Protein AF-A0A964XWF9-F1 (afdb_monomer_lite)

pLDDT: mean 80.93, std 16.69, range [37.16, 94.69]

Structure (mmCIF, N/CA/C/O backbone):
data_AF-A0A964XWF9-F1
#
_entry.id   AF-A0A964XWF9-F1
#
loop_
_atom_site.group_PDB
_atom_site.id
_atom_site.type_symbol
_atom_site.label_atom_id
_atom_site.label_alt_id
_atom_site.label_comp_id
_atom_site.label_asym_id
_atom_site.label_entity_id
_atom_site.label_seq_id
_atom_site.pdbx_PDB_ins_code
_atom_site.Cartn_x
_atom_site.Cartn_y
_atom_site.Cartn_z
_atom_site.occupancy
_atom_site.B_iso_or_equiv
_atom_site.auth_seq_id
_atom_site.auth_comp_id
_atom_site.auth_asym_id
_atom_site.auth_atom_id
_atom_site.pdbx_PDB_model_num
ATOM 1 N N . MET A 1 1 ? 8.207 18.598 -8.205 1.00 44.38 1 MET A N 1
ATOM 2 C CA . MET A 1 1 ? 7.562 17.271 -8.308 1.00 44.38 1 MET A CA 1
ATOM 3 C C . MET A 1 1 ? 8.657 16.218 -8.380 1.00 44.38 1 MET A C 1
ATOM 5 O O . MET A 1 1 ? 9.174 15.966 -9.461 1.00 44.38 1 MET A O 1
ATOM 9 N N . ASN A 1 2 ? 9.063 15.647 -7.244 1.00 50.66 2 ASN A N 1
ATOM 10 C CA . ASN A 1 2 ? 10.049 14.563 -7.235 1.00 50.66 2 ASN A CA 1
ATOM 11 C C . ASN A 1 2 ? 9.327 13.251 -7.546 1.00 50.66 2 ASN A C 1
ATOM 13 O O . ASN A 1 2 ? 8.840 12.553 -6.663 1.00 50.66 2 ASN A O 1
ATOM 17 N N . THR A 1 3 ? 9.175 12.961 -8.834 1.00 59.03 3 THR A N 1
ATOM 18 C CA . THR A 1 3 ? 8.572 11.717 -9.308 1.00 59.03 3 THR A CA 1
ATOM 19 C C . THR A 1 3 ? 9.525 10.555 -9.058 1.00 59.03 3 THR A C 1
ATOM 21 O O . THR A 1 3 ? 10.649 10.579 -9.557 1.00 59.03 3 THR A O 1
ATOM 24 N N . ILE A 1 4 ? 9.071 9.519 -8.344 1.00 64.50 4 ILE A N 1
ATOM 25 C CA . ILE A 1 4 ? 9.794 8.244 -8.264 1.00 64.50 4 ILE A CA 1
ATOM 26 C C . ILE A 1 4 ? 10.011 7.742 -9.705 1.00 64.50 4 ILE A C 1
ATOM 28 O O . ILE A 1 4 ? 9.021 7.581 -10.439 1.00 64.50 4 ILE A O 1
ATOM 32 N N . PRO A 1 5 ? 11.267 7.506 -10.133 1.00 70.75 5 PRO A N 1
ATOM 33 C CA . PRO A 1 5 ? 11.567 6.938 -11.438 1.00 70.75 5 PRO A CA 1
ATOM 34 C C . PRO A 1 5 ? 10.738 5.669 -11.675 1.00 70.75 5 PRO A C 1
ATOM 36 O O . PRO A 1 5 ? 10.576 4.880 -10.744 1.00 70.75 5 PRO A O 1
ATOM 39 N N . PRO A 1 6 ? 10.235 5.407 -12.895 1.00 68.12 6 PRO A N 1
ATOM 40 C CA . PRO A 1 6 ? 9.498 4.179 -13.204 1.00 68.12 6 PRO A CA 1
ATOM 41 C C . PRO A 1 6 ? 10.215 2.901 -12.743 1.00 68.12 6 PRO A C 1
ATOM 43 O O . PRO A 1 6 ? 9.571 1.997 -12.223 1.00 68.12 6 PRO A O 1
ATOM 46 N N . ALA A 1 7 ? 11.551 2.877 -12.832 1.00 67.81 7 ALA A N 1
ATOM 47 C CA . ALA A 1 7 ? 12.406 1.781 -12.366 1.00 67.81 7 ALA A CA 1
ATOM 48 C C . ALA A 1 7 ? 12.399 1.552 -10.838 1.00 67.81 7 ALA A C 1
ATOM 50 O O . ALA A 1 7 ? 12.833 0.505 -10.374 1.00 67.81 7 ALA A O 1
ATOM 51 N N . GLN A 1 8 ? 11.913 2.513 -10.052 1.00 77.38 8 GLN A N 1
ATOM 52 C CA . GLN A 1 8 ? 11.824 2.452 -8.589 1.00 77.38 8 GLN A CA 1
ATOM 53 C C . GLN A 1 8 ? 10.374 2.322 -8.091 1.00 77.38 8 GLN A C 1
ATOM 55 O O . GLN A 1 8 ? 10.127 2.374 -6.883 1.00 77.38 8 GLN A O 1
ATOM 60 N N . ARG A 1 9 ? 9.397 2.164 -8.997 1.00 83.00 9 ARG A N 1
ATOM 61 C CA . ARG A 1 9 ? 7.993 1.952 -8.631 1.00 83.00 9 ARG A CA 1
ATOM 62 C C . ARG A 1 9 ? 7.809 0.528 -8.131 1.00 83.00 9 ARG A C 1
ATOM 64 O O . ARG A 1 9 ? 7.674 -0.408 -8.910 1.00 83.00 9 ARG A O 1
ATOM 71 N N . CYS A 1 10 ? 7.812 0.373 -6.818 1.00 89.75 10 CYS A N 1
ATOM 72 C CA . CYS A 1 10 ? 7.601 -0.908 -6.169 1.00 89.75 10 CYS A CA 1
ATOM 73 C C . CYS A 1 10 ? 7.057 -0.716 -4.745 1.00 89.75 10 CYS A C 1
ATOM 75 O O . CYS A 1 10 ? 7.119 0.382 -4.186 1.00 89.75 10 CYS A O 1
ATOM 77 N N . CYS A 1 11 ? 6.497 -1.768 -4.151 1.00 91.25 11 CYS A N 1
ATOM 78 C CA . CYS A 1 11 ? 5.891 -1.747 -2.819 1.00 91.25 11 CYS A CA 1
ATOM 79 C C . CYS A 1 11 ? 6.876 -1.359 -1.718 1.00 91.25 11 CYS A C 1
ATOM 81 O O . CYS A 1 11 ? 6.453 -0.831 -0.691 1.00 91.25 11 CYS A O 1
ATOM 83 N N . GLU A 1 12 ? 8.175 -1.569 -1.927 1.00 88.88 12 GLU A N 1
ATOM 84 C CA . GLU A 1 12 ? 9.202 -1.050 -1.030 1.00 88.88 12 GLU A CA 1
ATOM 85 C C . GLU A 1 12 ? 9.208 0.487 -0.981 1.00 88.88 12 GLU A C 1
ATOM 87 O O . GLU A 1 12 ? 9.456 1.054 0.075 1.00 88.88 12 GLU A O 1
ATOM 92 N N . ASN A 1 13 ? 8.849 1.174 -2.063 1.00 90.06 13 ASN A N 1
ATOM 93 C CA . ASN A 1 13 ? 8.781 2.639 -2.127 1.00 90.06 13 ASN A CA 1
ATOM 94 C C . ASN A 1 13 ? 7.340 3.177 -2.042 1.00 90.06 13 ASN A C 1
ATOM 96 O O . ASN A 1 13 ? 7.067 4.315 -2.427 1.00 90.06 13 ASN A O 1
ATOM 100 N N . CYS A 1 14 ? 6.403 2.356 -1.558 1.00 91.75 14 CYS A N 1
ATOM 101 C CA . CYS A 1 14 ? 5.000 2.729 -1.388 1.00 91.75 14 CYS A CA 1
ATOM 102 C C . CYS A 1 14 ? 4.780 3.538 -0.103 1.00 91.75 14 CYS A C 1
ATOM 104 O O . CYS A 1 14 ? 5.343 3.213 0.947 1.00 91.75 14 CYS A O 1
ATOM 106 N N . CYS A 1 15 ? 3.889 4.531 -0.147 1.00 92.25 15 CYS A N 1
ATOM 107 C CA . CYS A 1 15 ? 3.506 5.306 1.036 1.00 92.25 15 CYS A CA 1
ATOM 108 C C . CYS A 1 15 ? 2.747 4.492 2.094 1.00 92.25 15 CYS A C 1
ATOM 110 O O . CYS A 1 15 ? 2.782 4.834 3.272 1.00 92.25 15 CYS A O 1
ATOM 112 N N . TYR A 1 16 ? 2.129 3.377 1.700 1.00 93.31 16 TYR A N 1
ATOM 113 C CA . TYR A 1 16 ? 1.407 2.480 2.604 1.00 93.31 16 TYR A CA 1
ATOM 114 C C . TYR A 1 16 ? 2.237 1.274 3.062 1.00 93.31 16 TYR A C 1
ATOM 116 O O . TYR A 1 16 ? 1.683 0.307 3.588 1.00 93.31 16 TYR A O 1
ATOM 124 N N . ARG A 1 17 ? 3.554 1.264 2.834 1.00 93.00 17 ARG A N 1
ATOM 125 C CA . ARG A 1 17 ? 4.427 0.155 3.244 1.00 93.00 17 ARG A CA 1
ATOM 126 C C . ARG A 1 17 ? 4.492 0.039 4.766 1.00 93.00 17 ARG A C 1
ATOM 128 O O . ARG A 1 17 ? 4.882 0.985 5.444 1.00 93.00 17 ARG A O 1
ATOM 135 N N . MET A 1 18 ? 4.278 -1.169 5.283 1.00 93.19 18 MET A N 1
ATOM 136 C CA . MET A 1 18 ? 4.572 -1.519 6.673 1.00 93.19 18 MET A CA 1
ATOM 137 C C . MET A 1 18 ? 5.646 -2.603 6.749 1.00 93.19 18 MET A C 1
ATOM 139 O O . MET A 1 18 ? 5.595 -3.593 6.017 1.00 93.19 18 MET A O 1
ATOM 143 N N . ARG A 1 19 ? 6.622 -2.424 7.645 1.00 92.00 19 ARG A N 1
ATOM 144 C CA . ARG A 1 19 ? 7.643 -3.443 7.928 1.00 92.00 19 ARG A CA 1
ATOM 145 C C . ARG A 1 19 ? 7.037 -4.554 8.780 1.00 92.00 19 ARG A C 1
ATOM 147 O O . ARG A 1 19 ? 6.278 -4.283 9.706 1.00 92.00 19 ARG A O 1
ATOM 154 N N . SER A 1 20 ? 7.350 -5.802 8.455 1.00 92.56 20 SER A N 1
ATOM 155 C CA . SER A 1 20 ? 6.856 -6.972 9.176 1.00 92.56 20 SER A CA 1
ATOM 156 C C . SER A 1 20 ? 7.903 -8.076 9.149 1.00 92.56 20 SER A C 1
ATOM 158 O O . SER A 1 20 ? 8.071 -8.750 8.136 1.00 92.56 20 SER A O 1
ATOM 160 N N . GLU A 1 21 ? 8.555 -8.305 10.286 1.00 89.50 21 GLU A N 1
ATOM 161 C CA . GLU A 1 21 ? 9.514 -9.408 10.472 1.00 89.50 21 GLU A CA 1
ATOM 162 C C . GLU A 1 21 ? 8.848 -10.782 10.324 1.00 89.50 21 GLU A C 1
ATOM 164 O O . GLU A 1 21 ? 9.462 -11.747 9.890 1.00 89.50 21 GLU A O 1
ATOM 169 N N . THR A 1 22 ? 7.548 -10.854 10.612 1.00 90.19 22 THR A N 1
ATOM 170 C CA . THR A 1 22 ? 6.722 -12.060 10.475 1.00 90.19 22 THR A CA 1
ATOM 171 C C . THR A 1 22 ? 6.159 -12.266 9.064 1.00 90.19 22 THR A C 1
ATOM 173 O O . THR A 1 22 ? 5.287 -13.111 8.857 1.00 90.19 22 THR A O 1
ATOM 176 N N . SER A 1 23 ? 6.566 -11.467 8.078 1.00 91.19 23 SER A N 1
ATOM 177 C CA . SER A 1 23 ? 6.166 -11.653 6.680 1.00 91.19 23 SER A CA 1
ATOM 178 C C . SER A 1 23 ? 7.282 -12.319 5.883 1.00 91.19 23 SER A C 1
ATOM 180 O O . SER A 1 23 ? 8.456 -12.056 6.114 1.00 91.19 23 SER A O 1
ATOM 182 N N . THR A 1 24 ? 6.922 -13.136 4.893 1.00 90.88 24 THR A N 1
ATOM 183 C CA . THR A 1 24 ? 7.894 -13.853 4.049 1.00 90.88 24 THR A CA 1
ATOM 184 C C . THR A 1 24 ? 8.774 -12.926 3.207 1.00 90.88 24 THR A C 1
ATOM 186 O O . THR A 1 24 ? 9.808 -13.351 2.707 1.00 90.88 24 THR A O 1
ATOM 189 N N . THR A 1 25 ? 8.361 -11.672 3.018 1.00 90.44 25 THR A N 1
ATOM 190 C CA . THR A 1 25 ? 9.055 -10.667 2.201 1.00 90.44 25 THR A CA 1
ATOM 191 C C . THR A 1 25 ? 9.609 -9.499 3.020 1.00 90.44 25 THR A C 1
ATOM 193 O O . THR A 1 25 ? 10.180 -8.580 2.441 1.00 90.44 25 THR A O 1
ATOM 196 N N . GLY A 1 26 ? 9.395 -9.482 4.340 1.00 91.62 26 GLY A N 1
ATOM 197 C CA . GLY A 1 26 ? 9.709 -8.348 5.217 1.00 91.62 26 GLY A CA 1
ATOM 198 C C . GLY A 1 26 ? 8.713 -7.175 5.159 1.00 91.62 26 GLY A C 1
ATOM 199 O O . GLY A 1 26 ? 8.797 -6.264 5.990 1.00 91.62 26 GLY A O 1
ATOM 200 N N . PHE A 1 27 ? 7.745 -7.186 4.230 1.00 92.50 27 PHE A N 1
ATOM 201 C CA . PHE A 1 27 ? 6.816 -6.077 3.997 1.00 92.50 27 PHE A CA 1
ATOM 202 C C . PHE A 1 27 ? 5.349 -6.505 3.867 1.00 92.50 27 PHE A C 1
ATOM 204 O O . PHE A 1 27 ? 5.006 -7.536 3.284 1.00 92.50 27 PHE A O 1
ATOM 211 N N . ARG A 1 28 ? 4.453 -5.645 4.361 1.00 94.62 28 ARG A N 1
ATOM 212 C CA . ARG A 1 28 ? 2.994 -5.766 4.229 1.00 94.62 28 ARG A CA 1
ATOM 213 C C . ARG A 1 28 ? 2.371 -4.453 3.755 1.00 94.62 28 ARG A C 1
ATOM 215 O O . ARG A 1 28 ? 2.920 -3.379 4.005 1.00 94.62 28 ARG A O 1
ATOM 222 N N . CYS A 1 29 ? 1.227 -4.530 3.077 1.00 94.19 29 CYS A N 1
ATOM 223 C CA . CYS A 1 29 ? 0.478 -3.344 2.656 1.00 94.19 29 CYS A CA 1
ATOM 224 C C . CYS A 1 29 ? -0.428 -2.850 3.786 1.00 94.19 29 CYS A C 1
ATOM 226 O O . CYS A 1 29 ? -1.340 -3.552 4.213 1.00 94.19 29 CYS A O 1
ATOM 228 N N . GLY A 1 30 ? -0.206 -1.622 4.239 1.00 93.75 30 GLY A N 1
ATOM 229 C CA . GLY A 1 30 ? -1.010 -0.957 5.258 1.00 93.75 30 GLY A CA 1
ATOM 230 C C . GLY A 1 30 ? -2.117 -0.074 4.713 1.00 93.75 30 GLY A C 1
ATOM 231 O O . GLY A 1 30 ? -2.598 0.763 5.463 1.00 93.75 30 GLY A O 1
ATOM 232 N N . TYR A 1 31 ? -2.524 -0.208 3.448 1.00 94.50 31 TYR A N 1
ATOM 233 C CA . TYR A 1 31 ? -3.512 0.691 2.837 1.00 94.50 31 TYR A CA 1
ATOM 234 C C . TYR A 1 31 ? -4.742 0.918 3.733 1.00 94.50 31 TYR A C 1
ATOM 236 O O . TYR A 1 31 ? -5.053 2.058 4.074 1.00 94.50 31 TYR A O 1
ATOM 244 N N . GLU A 1 32 ? -5.367 -0.159 4.223 1.00 91.06 32 GLU A N 1
ATOM 245 C CA . GLU A 1 32 ? -6.514 -0.055 5.134 1.00 91.06 32 GLU A CA 1
ATOM 246 C C . GLU A 1 32 ? -6.189 0.713 6.418 1.00 91.06 32 GLU A C 1
ATOM 248 O O . GLU A 1 32 ? -7.006 1.487 6.911 1.00 91.06 32 GLU A O 1
ATOM 253 N N . HIS A 1 33 ? -4.991 0.512 6.969 1.00 90.88 33 HIS A N 1
ATOM 254 C CA . HIS A 1 33 ? -4.547 1.197 8.176 1.00 90.88 33 HIS A CA 1
ATOM 255 C C . HIS A 1 33 ? -4.487 2.709 7.962 1.00 90.88 33 HIS A C 1
ATOM 257 O O . HIS A 1 33 ? -4.996 3.467 8.790 1.00 90.88 33 HIS A O 1
ATOM 263 N N . TYR A 1 34 ? -3.883 3.142 6.853 1.00 90.06 34 TYR A N 1
ATOM 264 C CA . TYR A 1 34 ? -3.716 4.556 6.520 1.00 90.06 34 TYR A CA 1
ATOM 265 C C . TYR A 1 34 ? -5.029 5.224 6.101 1.00 90.06 34 TYR A C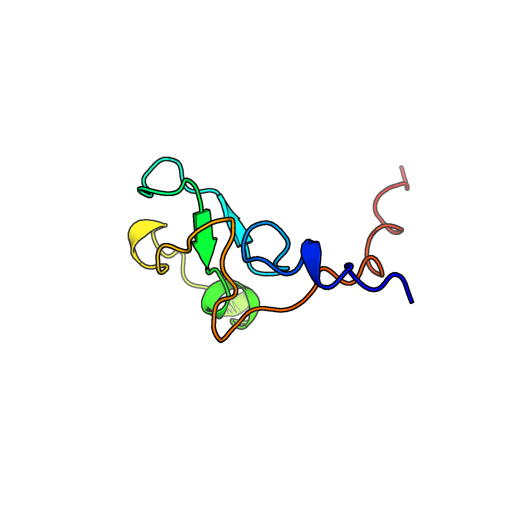 1
ATOM 267 O O . TYR A 1 34 ? -5.230 6.385 6.438 1.00 90.06 34 TYR A O 1
ATOM 275 N N . MET A 1 35 ? -5.931 4.498 5.435 1.00 90.44 35 MET A N 1
ATOM 276 C CA . MET A 1 35 ? -7.256 5.008 5.053 1.00 90.44 35 MET A CA 1
ATOM 277 C C . MET A 1 35 ? -8.237 5.081 6.223 1.00 90.44 35 MET A C 1
ATOM 279 O O . MET A 1 35 ? -9.178 5.871 6.200 1.00 90.44 35 MET A O 1
ATOM 283 N N . THR A 1 36 ? -8.030 4.272 7.262 1.00 89.19 36 THR A N 1
ATOM 284 C CA . THR A 1 36 ? -8.871 4.330 8.457 1.00 89.19 36 THR A CA 1
ATOM 285 C C . THR A 1 36 ? -8.509 5.556 9.292 1.00 89.19 36 THR A C 1
ATOM 287 O O . THR A 1 36 ? -7.352 5.729 9.689 1.00 89.19 36 THR A O 1
ATOM 290 N N . ALA A 1 37 ? -9.514 6.380 9.605 1.00 87.12 37 ALA A N 1
ATOM 291 C CA . ALA A 1 37 ? -9.355 7.540 10.477 1.00 87.12 37 ALA A CA 1
ATOM 292 C C . ALA A 1 37 ? -8.746 7.134 11.837 1.00 87.12 37 ALA A C 1
ATOM 294 O O . ALA A 1 37 ? -9.125 6.086 12.369 1.00 87.12 37 ALA A O 1
ATOM 295 N N . PRO A 1 38 ? -7.864 7.950 12.449 1.00 84.75 38 PRO A N 1
ATOM 296 C CA . PRO A 1 38 ? -7.176 7.586 13.691 1.00 84.75 38 PRO A CA 1
ATOM 297 C C . PRO A 1 38 ? -8.112 7.139 14.822 1.00 84.75 38 PRO A C 1
ATOM 299 O O . PRO A 1 38 ? -7.816 6.165 15.505 1.00 84.75 38 PRO A O 1
ATOM 302 N N . LEU A 1 39 ? -9.274 7.786 14.963 1.00 85.31 39 LEU A N 1
ATOM 303 C CA . LEU A 1 39 ? -10.278 7.455 15.984 1.00 85.31 39 LEU A CA 1
ATOM 304 C C . LEU A 1 39 ? -10.977 6.103 15.752 1.00 85.31 39 LEU A C 1
ATOM 306 O O . LEU A 1 39 ? -11.497 5.511 16.692 1.00 85.31 39 LEU A O 1
ATOM 310 N N . LEU A 1 40 ? -10.997 5.611 14.510 1.00 84.06 40 LEU A N 1
ATOM 311 C CA . LE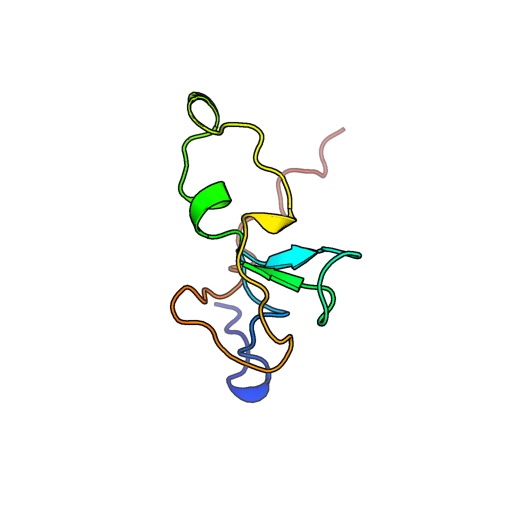U A 1 40 ? -11.639 4.349 14.118 1.00 84.06 40 LEU A CA 1
ATOM 312 C C . LEU A 1 40 ? -10.632 3.212 13.913 1.00 84.06 40 LEU A C 1
ATOM 314 O O . LEU A 1 40 ? -11.014 2.065 13.661 1.00 84.06 40 LEU A O 1
ATOM 318 N N . ARG A 1 41 ? -9.335 3.515 13.996 1.00 84.31 41 ARG A N 1
ATOM 319 C CA . ARG A 1 41 ? -8.256 2.571 13.742 1.00 84.31 41 ARG A CA 1
ATOM 320 C C . ARG A 1 41 ? -8.167 1.573 14.891 1.00 84.31 41 ARG A C 1
ATOM 322 O O . ARG A 1 41 ? -7.545 1.820 15.918 1.00 84.31 41 ARG A O 1
ATOM 329 N N . LYS A 1 42 ? -8.779 0.407 14.698 1.00 80.06 42 LYS A N 1
ATOM 330 C CA . LYS A 1 42 ? -8.604 -0.727 15.610 1.00 80.06 42 LYS A CA 1
ATOM 331 C C . LYS A 1 42 ? -7.156 -1.214 15.554 1.00 80.06 42 LYS A C 1
ATOM 333 O O . LYS A 1 42 ? -6.569 -1.296 14.472 1.00 80.06 42 LYS A O 1
ATOM 338 N N . PHE A 1 43 ? -6.600 -1.583 16.706 1.00 80.38 43 PHE A N 1
ATOM 339 C CA . PHE A 1 43 ? -5.314 -2.273 16.775 1.00 80.38 43 PHE A CA 1
ATOM 340 C C . PHE A 1 43 ? -5.449 -3.651 16.118 1.00 80.38 43 PHE A C 1
ATOM 342 O O . PHE A 1 43 ? -5.976 -4.594 16.704 1.00 80.38 43 PHE A O 1
ATOM 349 N N . LYS A 1 44 ? -5.024 -3.736 14.858 1.00 86.25 44 LYS A N 1
ATOM 350 C CA . LYS A 1 44 ? -4.961 -4.970 14.075 1.00 86.25 44 LYS A CA 1
ATOM 351 C C . LYS A 1 44 ? -3.564 -5.574 14.184 1.00 86.25 44 LYS A C 1
ATOM 353 O O . LYS A 1 44 ? -2.569 -4.848 14.159 1.00 86.25 44 LYS A O 1
ATOM 358 N N . THR A 1 45 ? -3.480 -6.897 14.270 1.00 89.88 45 THR A N 1
ATOM 359 C CA . THR A 1 45 ? -2.198 -7.608 14.220 1.00 89.88 45 THR A CA 1
ATOM 360 C C . THR A 1 45 ? -1.592 -7.518 12.822 1.00 89.88 45 THR A C 1
ATOM 362 O O . THR A 1 45 ? -2.306 -7.469 11.821 1.00 89.88 45 THR A O 1
ATOM 365 N N . MET A 1 46 ? -0.257 -7.531 12.729 1.00 90.44 46 MET A N 1
ATOM 366 C CA . MET A 1 46 ? 0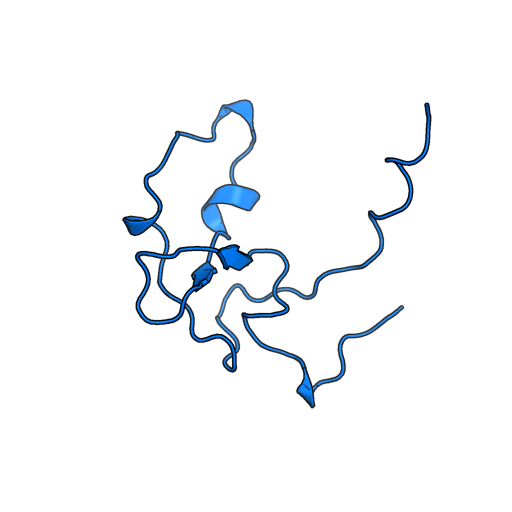.425 -7.391 11.436 1.00 90.44 46 MET A CA 1
ATOM 367 C C . MET A 1 46 ? 0.039 -8.483 10.429 1.00 90.44 46 MET A C 1
ATOM 369 O O . MET A 1 46 ? -0.002 -8.221 9.232 1.00 90.44 46 MET A O 1
ATOM 373 N N . SER A 1 47 ? -0.297 -9.687 10.901 1.00 90.06 47 SER A N 1
ATOM 374 C CA . SER A 1 47 ? -0.733 -10.811 10.064 1.00 90.06 47 SER A CA 1
ATOM 375 C C . SER A 1 47 ? -2.017 -10.545 9.274 1.00 90.06 47 SER A C 1
ATOM 377 O O . SER A 1 47 ? -2.219 -11.191 8.250 1.00 90.06 47 SER A O 1
ATOM 379 N N . GLN A 1 48 ? -2.852 -9.593 9.705 1.00 91.50 48 GLN A N 1
ATOM 380 C CA . GLN A 1 48 ? -4.092 -9.222 9.014 1.00 91.50 48 GLN A CA 1
ATOM 381 C C . GLN A 1 48 ? -3.852 -8.372 7.764 1.00 91.50 48 GLN A C 1
ATOM 383 O O . GLN A 1 48 ? -4.742 -8.254 6.927 1.00 91.50 48 GLN A O 1
ATOM 388 N N . TYR A 1 49 ? -2.663 -7.788 7.619 1.00 92.50 49 TYR A N 1
ATOM 389 C CA . TYR A 1 49 ? -2.307 -7.019 6.434 1.00 92.50 49 TYR A CA 1
ATOM 390 C C . TYR A 1 49 ? -1.651 -7.920 5.384 1.00 92.50 49 TYR A C 1
ATOM 392 O O . TYR A 1 49 ? -0.802 -8.749 5.735 1.00 92.50 49 TYR A O 1
ATOM 400 N N . PRO A 1 50 ? -1.984 -7.766 4.092 1.00 93.38 50 PRO A N 1
ATOM 401 C CA . PRO A 1 50 ? -1.473 -8.643 3.049 1.00 93.38 50 PRO A CA 1
ATOM 402 C C . PRO A 1 50 ? 0.037 -8.465 2.870 1.00 93.38 50 PRO A C 1
ATOM 404 O O . PRO A 1 50 ? 0.565 -7.350 2.917 1.00 93.38 50 PRO A O 1
ATOM 407 N N . VAL A 1 51 ? 0.735 -9.581 2.659 1.00 94.69 51 VAL A N 1
ATOM 408 C CA . VAL A 1 51 ? 2.168 -9.595 2.338 1.00 94.69 51 VAL A CA 1
ATOM 409 C C . VAL A 1 51 ? 2.368 -9.029 0.936 1.00 94.69 51 VAL A C 1
ATOM 411 O O . VAL A 1 51 ? 1.688 -9.439 -0.001 1.00 94.69 51 VAL A O 1
ATOM 414 N N . VAL A 1 52 ? 3.318 -8.107 0.780 1.00 93.88 52 VAL A N 1
ATOM 415 C CA . VAL A 1 52 ? 3.680 -7.533 -0.525 1.00 93.88 52 VAL A CA 1
ATOM 416 C C . VAL A 1 52 ? 5.127 -7.841 -0.856 1.00 93.88 52 VAL A C 1
ATOM 418 O O . VAL A 1 52 ? 5.978 -7.870 0.031 1.00 93.88 52 VAL A O 1
ATOM 421 N N . AR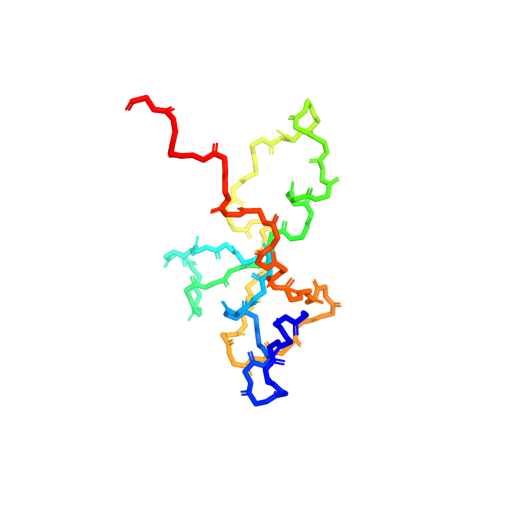G A 1 53 ? 5.436 -8.060 -2.135 1.00 91.44 53 ARG A N 1
ATOM 422 C CA . ARG A 1 53 ? 6.827 -8.243 -2.561 1.00 91.44 53 ARG A CA 1
ATOM 423 C C . ARG A 1 53 ? 7.495 -6.878 -2.739 1.00 91.44 53 ARG A C 1
ATOM 425 O O . ARG A 1 53 ? 6.877 -5.996 -3.336 1.00 91.44 53 ARG A O 1
ATOM 432 N N . PRO A 1 54 ? 8.744 -6.702 -2.277 1.00 85.88 54 PRO A N 1
ATOM 433 C CA . PRO A 1 54 ? 9.431 -5.411 -2.296 1.00 85.88 54 PRO A CA 1
ATOM 434 C C . PRO A 1 54 ? 9.541 -4.820 -3.700 1.00 85.88 54 PRO A C 1
ATOM 436 O O . PRO A 1 54 ? 9.301 -3.632 -3.861 1.00 85.88 54 PRO A O 1
ATOM 439 N N . TYR A 1 55 ? 9.799 -5.658 -4.709 1.00 89.06 55 TYR A N 1
ATOM 440 C CA . TYR A 1 55 ? 10.084 -5.251 -6.091 1.00 89.06 55 TYR A CA 1
ATOM 441 C C . TYR A 1 55 ? 8.875 -5.297 -7.041 1.00 89.06 55 TYR A C 1
ATOM 443 O O . TYR A 1 55 ? 9.039 -5.191 -8.251 1.00 89.06 55 TYR A O 1
ATOM 451 N N . THR A 1 56 ? 7.656 -5.474 -6.523 1.00 88.06 56 THR A N 1
ATOM 452 C CA . THR A 1 56 ? 6.417 -5.467 -7.329 1.00 88.06 56 THR A CA 1
ATOM 453 C C . THR A 1 56 ? 5.555 -4.265 -6.989 1.00 88.06 56 THR A C 1
ATOM 455 O O . THR A 1 56 ? 5.688 -3.728 -5.896 1.00 88.06 56 THR A O 1
ATOM 458 N N . ILE A 1 57 ? 4.631 -3.883 -7.866 1.00 90.62 57 ILE A N 1
ATOM 459 C CA . ILE A 1 57 ? 3.615 -2.857 -7.597 1.00 90.62 57 ILE A CA 1
ATOM 460 C C . ILE A 1 57 ? 2.318 -3.571 -7.204 1.00 90.62 57 ILE A C 1
ATOM 462 O O . ILE A 1 57 ? 1.852 -4.430 -7.949 1.00 90.62 57 ILE A O 1
ATOM 466 N N . CYS A 1 58 ? 1.752 -3.257 -6.037 1.00 91.06 58 CYS A N 1
ATOM 467 C CA . CYS A 1 58 ? 0.417 -3.728 -5.662 1.00 91.06 58 CYS A CA 1
ATOM 468 C C . CYS A 1 58 ? -0.668 -2.778 -6.187 1.00 91.06 58 CYS A C 1
ATOM 470 O O . CYS A 1 58 ? -0.385 -1.634 -6.529 1.00 91.06 58 CYS A O 1
ATOM 472 N N . GLU A 1 59 ? -1.919 -3.233 -6.197 1.00 90.06 59 GLU A N 1
ATOM 473 C CA . GLU A 1 59 ? -3.066 -2.437 -6.665 1.00 90.06 59 GLU A CA 1
ATOM 474 C C . GLU A 1 59 ? -3.227 -1.118 -5.901 1.00 90.06 59 GLU A C 1
ATOM 476 O O . GLU A 1 59 ? -3.560 -0.092 -6.485 1.00 90.06 59 GLU A O 1
ATOM 481 N N . MET A 1 60 ? -2.912 -1.128 -4.603 1.00 92.69 60 MET A N 1
ATOM 482 C CA . MET A 1 60 ? -3.027 0.044 -3.731 1.00 92.69 60 MET A CA 1
ATOM 483 C C . MET A 1 60 ? -1.738 0.870 -3.677 1.00 92.69 60 MET A C 1
ATOM 485 O O . MET A 1 60 ? -1.547 1.655 -2.750 1.00 92.69 60 MET A O 1
ATOM 489 N N . TRP A 1 61 ? -0.799 0.652 -4.600 1.00 92.12 61 TRP A N 1
ATOM 490 C CA . TRP A 1 61 ? 0.476 1.354 -4.588 1.00 92.12 61 TRP A CA 1
ATOM 491 C C . TRP A 1 61 ? 0.276 2.852 -4.813 1.00 92.12 61 TRP A C 1
ATOM 493 O O . TRP A 1 61 ? -0.394 3.275 -5.751 1.00 92.12 61 TRP A O 1
ATOM 503 N N . SER A 1 62 ? 0.923 3.657 -3.976 1.00 90.56 62 SER A N 1
ATOM 504 C CA . SER A 1 62 ? 0.986 5.102 -4.148 1.00 90.56 62 SER A CA 1
ATOM 505 C C . SER A 1 62 ? 2.403 5.587 -3.852 1.00 90.56 62 SER A C 1
ATOM 507 O O . SER A 1 62 ? 3.033 5.092 -2.906 1.00 90.56 62 SER A O 1
ATOM 509 N N . PRO A 1 63 ? 2.930 6.539 -4.643 1.00 87.56 63 PRO A N 1
ATOM 510 C CA . PRO A 1 63 ? 4.260 7.077 -4.417 1.00 87.56 63 PRO A CA 1
ATOM 511 C C . PRO A 1 63 ? 4.326 7.785 -3.060 1.00 87.56 63 PRO A C 1
ATOM 513 O O . PRO A 1 63 ? 3.371 8.436 -2.634 1.00 87.56 63 PRO A O 1
ATOM 516 N N . LEU A 1 64 ? 5.473 7.681 -2.387 1.00 79.31 64 LEU A N 1
ATOM 517 C CA . LEU A 1 64 ? 5.825 8.577 -1.287 1.00 79.31 64 LEU A CA 1
ATOM 518 C C . LEU A 1 64 ? 5.968 9.996 -1.855 1.00 79.31 64 LEU A C 1
ATOM 520 O O . LEU A 1 64 ? 7.000 10.340 -2.424 1.00 79.31 64 LEU A O 1
ATOM 524 N N . THR A 1 65 ? 4.928 10.819 -1.742 1.00 68.12 65 THR A N 1
ATOM 525 C CA . THR A 1 65 ? 5.044 12.258 -1.990 1.00 68.12 65 THR A CA 1
ATOM 526 C C . THR A 1 65 ? 5.881 12.846 -0.857 1.00 68.12 65 THR A C 1
ATOM 528 O O . THR A 1 65 ? 5.433 12.881 0.290 1.00 68.12 65 THR A O 1
ATOM 531 N N . THR A 1 66 ? 7.109 13.278 -1.145 1.00 56.91 66 THR A N 1
ATOM 532 C CA . THR A 1 66 ? 8.022 13.938 -0.191 1.00 56.91 66 THR A CA 1
ATOM 533 C C . THR A 1 66 ? 7.563 15.352 0.193 1.00 56.91 66 THR A C 1
ATOM 535 O O . THR A 1 66 ? 8.388 16.238 0.364 1.00 56.91 66 THR A O 1
ATOM 538 N N . ASP A 1 67 ? 6.258 15.584 0.321 1.00 52.50 67 ASP A N 1
ATOM 539 C CA . ASP A 1 67 ? 5.700 16.900 0.651 1.00 52.50 67 ASP A CA 1
ATOM 540 C C . ASP A 1 67 ? 5.422 17.054 2.158 1.00 52.50 67 ASP A C 1
ATOM 542 O O . ASP A 1 67 ? 4.951 18.092 2.597 1.00 52.50 67 ASP A O 1
ATOM 546 N N . ASN A 1 68 ? 5.756 16.047 2.977 1.00 48.62 68 ASN A N 1
ATOM 547 C CA . ASN A 1 68 ? 5.574 16.072 4.433 1.00 48.62 68 ASN A CA 1
ATOM 548 C C . ASN A 1 68 ? 6.863 15.685 5.176 1.00 48.62 68 ASN A C 1
ATOM 550 O O . ASN A 1 68 ? 6.888 14.734 5.957 1.00 48.62 68 ASN A O 1
ATOM 554 N N . GLN A 1 69 ? 7.955 16.404 4.909 1.00 44.97 69 GLN A N 1
ATOM 555 C CA . GLN A 1 69 ? 9.219 16.256 5.644 1.00 44.97 69 GLN A CA 1
ATOM 556 C C . GLN A 1 69 ? 9.797 17.600 6.127 1.00 44.97 69 GLN A C 1
ATOM 558 O O . GLN A 1 69 ? 11.011 17.740 6.244 1.00 44.97 69 GLN A O 1
ATOM 563 N N . THR A 1 70 ? 8.937 18.577 6.449 1.00 46.69 70 THR A N 1
ATOM 564 C CA . THR A 1 70 ? 9.363 19.905 6.943 1.00 46.69 70 THR A CA 1
ATOM 565 C C . THR A 1 70 ? 8.738 20.392 8.255 1.00 46.69 70 THR A C 1
ATOM 567 O O . THR A 1 70 ? 8.997 21.529 8.614 1.00 46.69 70 THR A O 1
ATOM 570 N N . ASP A 1 71 ? 8.041 19.561 9.042 1.00 42.72 71 ASP A N 1
ATOM 571 C CA . ASP A 1 71 ? 7.489 19.999 10.349 1.00 42.72 71 ASP A CA 1
ATOM 572 C C . ASP A 1 71 ? 7.894 19.124 11.553 1.00 42.72 71 ASP A 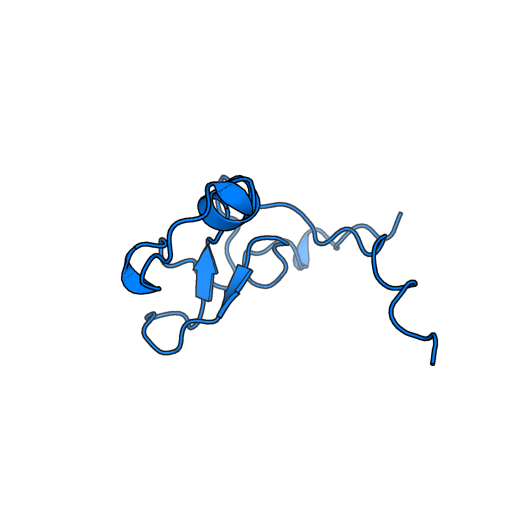C 1
ATOM 574 O O . ASP A 1 71 ? 7.139 18.950 12.506 1.00 42.72 71 ASP A O 1
ATOM 578 N N . ALA A 1 72 ? 9.115 18.577 11.557 1.00 44.97 72 ALA A N 1
ATOM 579 C CA . ALA A 1 72 ? 9.682 17.923 12.750 1.00 44.97 72 ALA A CA 1
ATOM 580 C C . ALA A 1 72 ? 11.107 18.395 13.098 1.00 44.97 72 ALA A C 1
ATOM 582 O O . ALA A 1 72 ? 11.866 17.673 13.738 1.00 44.97 72 ALA A O 1
ATOM 583 N N . ALA A 1 73 ? 11.465 19.618 12.698 1.00 44.16 73 ALA A N 1
ATOM 584 C CA . ALA A 1 73 ? 12.653 20.326 13.177 1.00 44.16 73 ALA A CA 1
ATOM 585 C C . ALA A 1 73 ? 12.245 21.666 13.808 1.00 44.16 73 ALA A C 1
ATOM 587 O O . ALA A 1 73 ? 12.674 22.742 13.403 1.00 44.16 73 ALA A O 1
ATOM 588 N N . ARG A 1 74 ? 11.369 21.598 14.810 1.00 47.03 74 ARG A N 1
ATOM 589 C CA . ARG A 1 74 ? 11.246 22.641 15.824 1.00 47.03 74 ARG A CA 1
ATOM 590 C C . ARG A 1 74 ? 11.200 21.916 17.156 1.00 47.03 74 ARG A C 1
ATOM 592 O O . ARG A 1 74 ? 10.210 21.237 17.412 1.00 47.03 74 ARG A O 1
ATOM 599 N N . HIS A 1 75 ? 12.321 21.923 17.869 1.00 37.16 75 HIS A N 1
ATOM 600 C CA . HIS A 1 75 ? 12.529 22.343 19.262 1.00 37.16 75 HIS A CA 1
ATOM 601 C C . HIS A 1 75 ? 14.023 22.199 19.557 1.00 37.16 75 HIS A C 1
ATOM 603 O O . HIS A 1 75 ? 14.558 21.090 19.341 1.00 37.16 75 HIS A O 1
#

Foldseek 3Di:
DPDDPPQQQFLLQFPQWDADPPAPQRIFGNLVQVPDDPVRRDPDDPVVTHHGHGRHHDPSGDGDPPPPDPPPPDD

Radius of gyration: 13.83 Å; chains: 1; bounding box: 24×36×32 Å

Secondary structure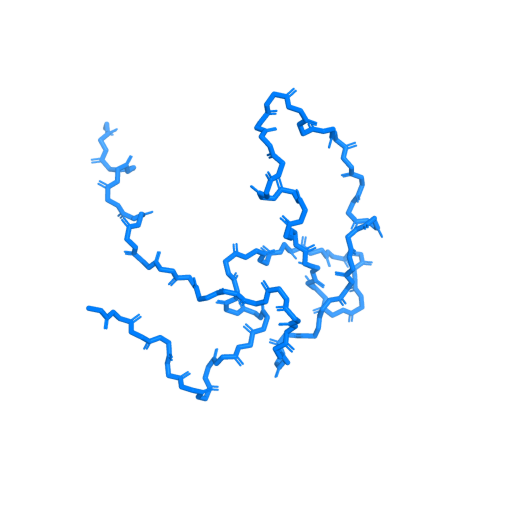 (DSSP, 8-state):
--PPPGGG-SGGGBTTEEE-TTSTTSEEE-HHHHHS-GGG-----GGGSPB--TTS--TT--B--TTS-SSS---

Sequence (75 aa):
MNTIPPAQRCCENCCYRMRSETSTTGFRCGYEHYMTAPLLRKFKTMSQYPVVRPYTICEMWSPLTTDNQTDAARH